Protein AF-A0A2E4WPC4-F1 (afdb_monomer_lite)

Radius of gyration: 17.15 Å; chains: 1; bounding box: 38×40×40 Å

Secondary structure (DSSP, 8-state):
--TT-HHHHHHHHHHHHHTT-HHHHHHHHHHHHHHHHHHHHHHHHHHHH----TTS--GGGTT-EEEEEEEEEETTT--TTGGGSTT-EEEEEETTEEEEEEEEESSHHHHHHHHHHHHTTT-TT-EEEEEETTEE------

Foldseek 3Di:
DQPLPLVVLVVQLVVCVVVVNVVSNVVSVVSNVVSLVVVVVQLVCCLVPVDDDPNDDPVQLVQKKKKKWLDKDAPVRDDPCLVVAAQWDWDDPDPRIITIIGDIHRTDVVRVVVVVVVVVVPSVVMDMWIDDPNHTDDPPDD

Structure (mmCIF, N/CA/C/O backbone):
data_AF-A0A2E4WPC4-F1
#
_entry.id   AF-A0A2E4WPC4-F1
#
loop_
_atom_site.group_PDB
_atom_site.id
_atom_site.type_symbol
_atom_site.label_atom_id
_atom_site.label_alt_id
_atom_site.label_comp_id
_atom_site.label_asym_id
_atom_site.label_entity_id
_atom_site.label_seq_id
_atom_site.pdbx_PDB_ins_code
_atom_site.Cartn_x
_atom_site.Cartn_y
_atom_site.Cartn_z
_atom_site.occupancy
_atom_site.B_iso_or_equiv
_atom_site.auth_seq_id
_atom_site.auth_comp_id
_atom_site.auth_asym_id
_atom_site.auth_atom_id
_atom_site.pdbx_PDB_model_num
ATOM 1 N N . MET A 1 1 ? -20.468 -5.843 9.121 1.00 44.31 1 MET A N 1
ATOM 2 C CA . MET A 1 1 ? -20.195 -4.616 9.899 1.00 44.31 1 MET A CA 1
ATOM 3 C C . MET A 1 1 ? -18.740 -4.732 10.308 1.00 44.31 1 MET A C 1
ATOM 5 O O . MET A 1 1 ? -18.387 -5.811 10.755 1.00 44.31 1 MET A O 1
ATOM 9 N N . ASP A 1 2 ? -17.892 -3.740 10.043 1.00 59.75 2 ASP A N 1
ATOM 10 C CA . ASP A 1 2 ? -16.466 -3.842 10.383 1.00 59.75 2 ASP A CA 1
ATOM 11 C C . ASP A 1 2 ? -16.304 -3.786 11.912 1.00 59.75 2 ASP A C 1
ATOM 13 O O . ASP A 1 2 ? -16.404 -2.713 12.508 1.00 59.75 2 ASP A O 1
ATOM 17 N N . GLU A 1 3 ? -16.134 -4.950 12.552 1.00 65.94 3 GLU A N 1
ATOM 18 C CA . GLU A 1 3 ? -16.011 -5.084 14.014 1.00 65.94 3 GLU A CA 1
ATOM 19 C C . GLU A 1 3 ? -14.819 -4.305 14.591 1.00 65.94 3 GLU A C 1
ATOM 21 O O . GLU A 1 3 ? -14.759 -4.063 15.796 1.00 65.94 3 GLU A O 1
ATOM 26 N N . TYR A 1 4 ? -13.885 -3.881 13.739 1.00 75.00 4 TYR A N 1
ATOM 27 C CA . TYR A 1 4 ? -12.679 -3.159 14.123 1.00 75.00 4 TYR A CA 1
ATOM 28 C C . TYR A 1 4 ? -12.862 -1.632 14.159 1.00 75.00 4 TYR A C 1
ATOM 30 O O . TYR A 1 4 ? -11.979 -0.929 14.652 1.00 75.00 4 TYR A O 1
ATOM 38 N N . PHE A 1 5 ? -14.010 -1.111 13.693 1.00 80.06 5 PHE A N 1
ATOM 39 C CA . PHE A 1 5 ? -14.427 0.297 13.801 1.00 80.06 5 PHE A CA 1
ATOM 40 C C . PHE A 1 5 ? -13.340 1.329 13.435 1.00 80.06 5 PHE A C 1
ATOM 42 O O . PHE A 1 5 ? -13.278 2.399 14.049 1.00 80.06 5 PHE A O 1
ATOM 49 N N . LEU A 1 6 ? -12.492 1.057 12.432 1.00 82.31 6 LEU A N 1
ATOM 50 C CA . LEU A 1 6 ? -11.354 1.930 12.096 1.00 82.31 6 LEU A CA 1
ATOM 51 C C . LEU A 1 6 ? -11.790 3.377 11.837 1.00 82.31 6 LEU A C 1
ATOM 53 O O . LEU A 1 6 ? -11.242 4.307 12.428 1.00 82.31 6 LEU A O 1
ATOM 57 N N . PHE A 1 7 ? -12.850 3.563 11.048 1.00 82.06 7 PHE A N 1
ATOM 58 C CA . PHE A 1 7 ? -13.423 4.884 10.783 1.00 82.06 7 PHE A CA 1
ATOM 59 C C . PHE A 1 7 ? -13.944 5.571 12.057 1.00 82.06 7 PHE A C 1
ATOM 61 O O . PHE A 1 7 ? -13.831 6.784 12.220 1.00 82.06 7 PHE A O 1
ATOM 68 N N . GLY A 1 8 ? -14.470 4.794 13.009 1.00 85.00 8 GLY A N 1
ATOM 69 C CA . GLY A 1 8 ? -14.880 5.298 14.318 1.00 85.00 8 GLY A CA 1
ATOM 70 C C . GLY A 1 8 ? -13.702 5.881 15.099 1.00 85.00 8 GLY A C 1
ATOM 71 O O . GLY A 1 8 ? -13.806 6.991 15.622 1.00 85.00 8 GLY A O 1
ATOM 72 N N . TYR A 1 9 ? -12.565 5.182 15.124 1.00 90.06 9 TYR A N 1
ATOM 73 C CA . TYR A 1 9 ? -11.349 5.692 15.757 1.00 90.06 9 TYR A CA 1
ATOM 74 C C . TYR A 1 9 ? -10.770 6.908 15.024 1.00 90.06 9 TYR A C 1
ATOM 76 O O . TYR A 1 9 ? -10.351 7.853 15.687 1.00 90.06 9 TYR A O 1
ATOM 84 N N . GLN A 1 10 ? -10.804 6.945 13.688 1.00 87.56 10 GLN A N 1
ATOM 85 C CA . GLN A 1 10 ? -10.388 8.123 12.909 1.00 87.56 10 GLN A CA 1
ATOM 86 C C . GLN A 1 10 ? -11.221 9.361 13.256 1.00 87.56 10 GLN A C 1
ATOM 88 O O . GLN A 1 10 ? -10.666 10.419 13.557 1.00 87.56 10 GLN A O 1
ATOM 93 N N . ASN A 1 11 ? -12.547 9.211 13.314 1.00 90.50 11 ASN A N 1
ATOM 94 C CA . ASN A 1 11 ? -13.446 10.291 13.718 1.00 90.50 11 ASN A CA 1
ATOM 95 C C . ASN A 1 11 ? -13.171 10.758 15.151 1.00 90.50 11 ASN A C 1
ATOM 97 O O . ASN A 1 11 ? -13.159 11.958 15.416 1.00 90.50 11 ASN A O 1
ATOM 101 N N . GLN A 1 12 ? -12.907 9.832 16.078 1.00 92.81 12 GLN A N 1
ATOM 102 C CA . GLN A 1 12 ? -12.529 10.183 17.450 1.00 92.81 12 GLN A CA 1
ATOM 103 C C . GLN A 1 12 ? -11.223 10.980 17.497 1.00 92.81 12 GLN A C 1
ATOM 105 O O . GLN A 1 12 ? -11.169 12.000 18.179 1.00 92.81 12 GLN A O 1
ATOM 110 N N . ILE A 1 13 ? -10.192 10.563 16.756 1.00 93.81 13 ILE A N 1
ATOM 111 C CA . ILE A 1 13 ? -8.917 11.291 16.666 1.00 93.81 13 ILE A CA 1
ATOM 112 C C . ILE A 1 13 ? -9.160 12.722 16.171 1.00 93.81 13 ILE A C 1
ATOM 114 O O . ILE A 1 13 ? -8.688 13.669 16.799 1.00 93.81 13 ILE A O 1
ATOM 118 N N . ALA A 1 14 ? -9.940 12.893 15.098 1.00 92.50 14 ALA A N 1
ATOM 119 C CA . ALA A 1 14 ? -10.262 14.209 14.548 1.00 92.50 14 ALA A CA 1
ATOM 120 C C . ALA A 1 14 ? -11.001 15.103 15.560 1.00 92.50 14 ALA A C 1
ATOM 122 O O . ALA A 1 14 ? -10.619 16.259 15.754 1.00 92.50 14 ALA A O 1
ATOM 123 N N . LEU A 1 15 ? -12.010 14.561 16.249 1.00 95.44 15 LEU A N 1
ATOM 124 C CA . LEU A 1 15 ? -12.757 15.281 17.283 1.00 95.44 15 LEU A CA 1
ATOM 125 C C . LEU A 1 15 ? -11.859 15.684 18.462 1.00 95.44 15 LEU A C 1
ATOM 127 O O . LEU A 1 15 ? -11.896 16.834 18.895 1.00 95.44 15 LEU A O 1
ATOM 131 N N . TYR A 1 16 ? -11.016 14.779 18.966 1.00 96.88 16 TYR A N 1
ATOM 132 C CA . TYR A 1 16 ? -10.106 15.095 20.070 1.00 96.88 16 TYR A CA 1
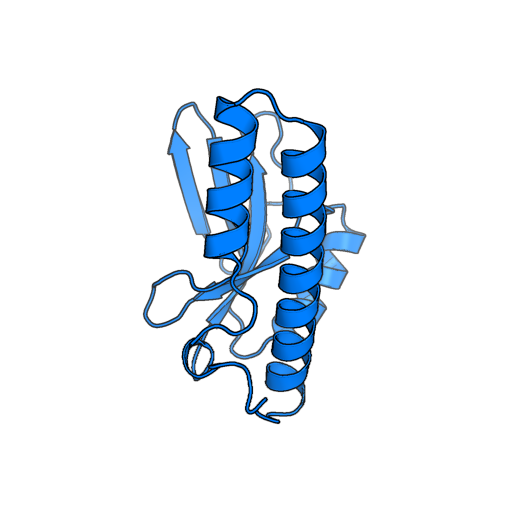ATOM 133 C C . TYR A 1 16 ? -9.054 16.138 19.681 1.00 96.88 16 TYR A C 1
ATOM 135 O O . TYR A 1 16 ? -8.775 17.034 20.477 1.00 96.88 16 TYR A O 1
ATOM 143 N N . ASN A 1 17 ? -8.539 16.096 18.450 1.00 92.88 17 ASN A N 1
ATOM 144 C CA . ASN A 1 17 ? -7.632 17.125 17.937 1.00 92.88 17 ASN A CA 1
ATOM 145 C C . ASN A 1 17 ? -8.305 18.507 17.885 1.00 92.88 17 ASN A C 1
ATOM 147 O O . ASN A 1 17 ? -7.702 19.499 18.293 1.00 92.88 17 ASN A O 1
ATOM 151 N N . GLN A 1 18 ? -9.569 18.590 17.449 1.00 96.12 18 GLN A N 1
ATOM 152 C CA . GLN A 1 18 ? -10.333 19.848 17.461 1.00 96.12 18 GLN A CA 1
ATOM 153 C C . GLN A 1 18 ? -10.527 20.399 18.880 1.00 96.12 18 GLN A C 1
ATOM 155 O O . GLN A 1 18 ? -10.468 21.610 19.094 1.00 96.12 18 GLN A O 1
ATOM 160 N N . LEU A 1 19 ? -10.718 19.509 19.854 1.00 97.00 19 LEU A N 1
ATOM 161 C CA . LEU A 1 19 ? -10.848 19.853 21.270 1.00 97.00 19 LEU A CA 1
ATOM 162 C C . LEU A 1 19 ? -9.502 20.124 21.964 1.00 97.00 19 LEU A C 1
ATOM 164 O O . LEU A 1 19 ? -9.503 20.481 23.141 1.00 97.00 19 LEU A O 1
ATOM 168 N N . LYS A 1 20 ? -8.369 19.978 21.258 1.00 95.88 20 LYS A N 1
ATOM 169 C CA . LYS A 1 20 ? -7.005 20.045 21.817 1.00 95.88 20 LYS A CA 1
ATOM 170 C C . LYS A 1 20 ? -6.789 19.066 22.983 1.00 95.88 20 LYS A C 1
ATOM 172 O O . LYS A 1 20 ? -6.093 19.371 23.950 1.00 95.88 20 LYS A O 1
ATOM 177 N N . ASP A 1 21 ? -7.415 17.893 22.900 1.00 97.19 21 ASP A N 1
ATOM 178 C CA . ASP A 1 21 ? -7.287 16.799 23.865 1.00 97.19 21 ASP A CA 1
ATOM 179 C C . ASP A 1 21 ? -6.300 15.741 23.352 1.00 97.19 21 ASP A C 1
ATOM 181 O O . ASP A 1 21 ? -6.666 14.637 22.932 1.00 97.19 21 ASP A O 1
ATOM 185 N N . ASP A 1 22 ? -5.014 16.091 23.393 1.00 95.62 22 ASP A N 1
ATOM 186 C CA . ASP A 1 22 ? -3.927 15.268 22.849 1.00 95.62 22 ASP A CA 1
ATOM 187 C C . ASP A 1 22 ? -3.866 13.874 23.490 1.00 95.62 22 ASP A C 1
ATOM 189 O O . ASP A 1 22 ? -3.496 12.884 22.852 1.00 95.62 22 ASP A O 1
ATOM 193 N N . LYS A 1 23 ? -4.257 13.762 24.767 1.00 97.62 23 LYS A N 1
ATOM 194 C CA . LYS A 1 23 ? -4.234 12.495 25.505 1.00 97.62 23 LYS A CA 1
ATOM 195 C C . LYS A 1 23 ? -5.232 11.502 24.914 1.00 97.62 23 LYS A C 1
ATOM 197 O O . LYS A 1 23 ? -4.879 10.339 24.690 1.00 97.62 23 LYS A O 1
ATOM 202 N N . ASN A 1 24 ? -6.469 11.935 24.683 1.00 95.75 24 ASN A N 1
ATOM 203 C CA . ASN A 1 24 ? -7.496 11.066 24.118 1.00 95.75 24 ASN A CA 1
ATOM 204 C C . ASN A 1 24 ? -7.315 10.861 22.609 1.00 95.75 24 ASN A C 1
ATOM 206 O O . ASN A 1 24 ? -7.551 9.745 22.131 1.00 95.75 24 ASN A O 1
ATOM 210 N N . ALA A 1 25 ? -6.793 11.858 21.886 1.00 95.50 25 ALA A N 1
ATOM 211 C CA . ALA A 1 25 ? -6.370 11.695 20.495 1.00 95.50 25 ALA A CA 1
ATOM 212 C C . ALA A 1 25 ? -5.317 10.582 20.369 1.00 95.50 25 ALA A C 1
ATOM 214 O O . ALA A 1 25 ? -5.513 9.616 19.633 1.00 95.50 25 ALA A O 1
ATOM 215 N N . MET A 1 26 ? -4.256 10.636 21.182 1.00 95.94 26 MET A N 1
ATOM 216 C CA . MET A 1 26 ? -3.194 9.626 21.203 1.00 95.94 26 MET A CA 1
ATOM 217 C C . MET A 1 26 ? -3.713 8.235 21.594 1.00 95.94 26 MET A C 1
ATOM 219 O O . MET A 1 26 ? -3.292 7.225 21.029 1.00 95.94 26 MET A O 1
ATOM 223 N N . LYS A 1 27 ? -4.635 8.144 22.561 1.00 97.25 27 LYS A N 1
ATOM 224 C CA . LYS A 1 27 ? -5.253 6.864 22.943 1.00 97.25 27 LYS A CA 1
ATOM 225 C C . LYS A 1 27 ? -6.050 6.256 21.783 1.00 97.25 27 LYS A C 1
ATOM 227 O O . LYS A 1 27 ? -5.918 5.061 21.524 1.00 97.25 27 LYS A O 1
ATOM 232 N N . SER A 1 28 ? -6.841 7.075 21.094 1.00 94.56 28 SER A N 1
ATOM 233 C CA . SER A 1 28 ? -7.656 6.655 19.947 1.00 94.56 28 SER A CA 1
ATOM 234 C C . SER A 1 28 ? -6.778 6.243 18.766 1.00 94.56 28 SER A C 1
ATOM 236 O O . SER A 1 28 ? -7.010 5.195 18.173 1.00 94.56 28 SER A O 1
ATOM 238 N N . PHE A 1 29 ? -5.698 6.986 18.509 1.00 92.94 29 PHE A N 1
ATOM 239 C CA . PHE A 1 29 ? -4.678 6.637 17.520 1.00 92.94 29 PHE A CA 1
ATOM 240 C C . PHE A 1 29 ? -4.033 5.277 17.804 1.00 92.94 29 PHE A C 1
ATOM 242 O O . PHE A 1 29 ? -3.965 4.424 16.926 1.00 92.94 29 PHE A O 1
ATOM 249 N N . LYS A 1 30 ? -3.626 5.010 19.050 1.00 95.19 30 LYS A N 1
ATOM 250 C CA . LYS A 1 30 ? -3.051 3.704 19.415 1.00 95.19 30 LYS A CA 1
ATOM 251 C C . LYS A 1 30 ? -4.024 2.543 19.193 1.00 95.19 30 LYS A C 1
ATOM 253 O O . LYS A 1 30 ? -3.588 1.463 18.799 1.00 95.19 30 LYS A O 1
ATOM 258 N N . LEU A 1 31 ? -5.317 2.744 19.460 1.00 93.75 31 LEU A N 1
ATOM 259 C CA . LEU A 1 31 ? -6.347 1.736 19.189 1.00 93.75 31 LEU A CA 1
ATOM 260 C C . LEU A 1 31 ? -6.556 1.542 17.686 1.00 93.75 31 LEU A C 1
ATOM 262 O O . LEU A 1 31 ? -6.561 0.400 17.238 1.00 93.75 31 LEU A O 1
ATOM 266 N N . HIS A 1 32 ? -6.639 2.630 16.918 1.00 91.56 32 HIS A N 1
ATOM 267 C CA . HIS A 1 32 ? -6.698 2.585 15.459 1.00 91.56 32 HIS A CA 1
ATOM 268 C C . HIS A 1 32 ? -5.555 1.744 14.877 1.00 91.56 32 HIS A C 1
ATOM 270 O O . HIS A 1 32 ? -5.802 0.774 14.167 1.00 91.56 32 HIS A O 1
ATOM 276 N N . GLU A 1 33 ? -4.308 2.053 15.243 1.00 87.94 33 GLU A N 1
ATOM 277 C CA . GLU A 1 33 ? -3.134 1.337 14.733 1.00 87.94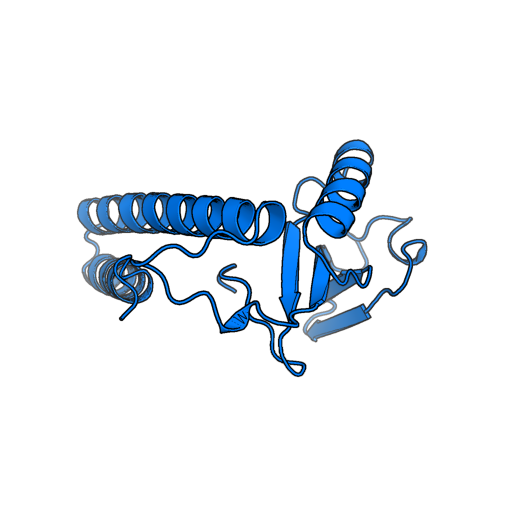 33 GLU A CA 1
ATOM 278 C C . GLU A 1 33 ? -3.109 -0.135 15.152 1.00 87.94 33 GLU A C 1
ATOM 280 O O . GLU A 1 33 ? -2.735 -1.006 14.364 1.00 87.94 33 GLU A O 1
ATOM 285 N N . LYS A 1 34 ? -3.541 -0.438 16.383 1.00 90.88 34 LYS A N 1
ATOM 286 C CA . LYS A 1 34 ? -3.671 -1.820 16.854 1.00 90.88 34 LYS A CA 1
ATOM 287 C C . LYS A 1 34 ? -4.654 -2.605 15.982 1.00 90.88 34 LYS A C 1
ATOM 289 O O . LYS A 1 34 ? -4.307 -3.674 15.489 1.00 90.88 34 LYS A O 1
ATOM 294 N N . TYR A 1 35 ? -5.859 -2.080 15.788 1.00 88.44 35 TYR A N 1
ATOM 295 C CA . TYR A 1 35 ? -6.914 -2.763 15.043 1.00 88.44 35 TYR A CA 1
ATOM 296 C C . TYR A 1 35 ? -6.624 -2.851 13.547 1.00 88.44 35 TYR A C 1
ATOM 298 O O . TYR A 1 35 ? -6.900 -3.877 12.931 1.00 88.44 35 TYR A O 1
ATOM 306 N N . LYS A 1 36 ? -5.970 -1.834 12.980 1.00 84.38 36 LYS A N 1
ATOM 307 C CA . LYS A 1 36 ? -5.459 -1.865 11.608 1.00 84.38 36 LYS A CA 1
ATOM 308 C C . LYS A 1 36 ? -4.455 -3.004 11.419 1.00 84.38 36 LYS A C 1
ATOM 310 O O . LYS A 1 36 ? -4.524 -3.725 10.424 1.00 84.38 36 LYS A O 1
ATOM 315 N N . ARG A 1 37 ? -3.545 -3.205 12.381 1.00 83.81 37 ARG A N 1
ATOM 316 C CA . ARG A 1 37 ? -2.597 -4.330 12.362 1.00 83.81 37 ARG A CA 1
ATOM 317 C C . ARG A 1 37 ? -3.308 -5.681 12.458 1.00 83.81 37 ARG A C 1
ATOM 319 O O . ARG A 1 37 ? -3.037 -6.543 11.635 1.00 83.81 37 ARG A O 1
ATOM 326 N N . GLU A 1 38 ? -4.245 -5.843 13.390 1.00 86.62 38 GLU A N 1
ATOM 327 C CA . GLU A 1 38 ? -5.008 -7.095 13.535 1.00 86.62 38 GLU A CA 1
ATOM 328 C C . GLU A 1 38 ? -5.791 -7.449 12.258 1.00 86.62 38 GLU A C 1
ATOM 330 O O . GLU A 1 38 ? -5.741 -8.590 11.802 1.00 86.62 38 GLU A O 1
ATOM 335 N N . LEU A 1 39 ? -6.441 -6.466 11.623 1.00 82.31 39 LEU A N 1
ATOM 336 C CA . LEU A 1 39 ? -7.095 -6.647 10.322 1.00 82.31 39 LEU A CA 1
ATOM 337 C C . LEU A 1 39 ? -6.108 -7.041 9.219 1.00 82.31 39 LEU A C 1
ATOM 339 O O . LEU A 1 39 ? -6.410 -7.903 8.396 1.00 82.31 39 LEU A O 1
ATOM 343 N N . THR A 1 40 ? -4.921 -6.432 9.216 1.00 79.06 40 THR A N 1
ATOM 344 C CA . THR A 1 40 ? -3.858 -6.749 8.254 1.00 79.06 40 THR A CA 1
ATOM 345 C C . THR A 1 40 ? -3.383 -8.192 8.417 1.00 79.06 40 THR A C 1
ATOM 347 O O . THR A 1 40 ? -3.151 -8.876 7.423 1.00 79.06 40 THR A O 1
ATOM 350 N N . ASP A 1 41 ? -3.264 -8.681 9.649 1.00 83.50 41 ASP A N 1
ATOM 351 C CA . ASP A 1 41 ? -2.853 -10.058 9.925 1.00 83.50 41 ASP A CA 1
ATOM 352 C C . ASP A 1 41 ? -3.940 -11.065 9.515 1.00 83.50 41 ASP A C 1
ATOM 354 O O . ASP A 1 41 ? -3.626 -12.069 8.876 1.00 83.50 41 ASP A O 1
ATOM 358 N N . ILE A 1 42 ? -5.219 -10.767 9.779 1.00 85.69 42 ILE A N 1
ATOM 359 C CA . ILE A 1 42 ? -6.358 -11.572 9.295 1.00 85.69 42 ILE A CA 1
ATOM 360 C C . ILE A 1 42 ? -6.369 -11.640 7.768 1.00 85.69 42 ILE A C 1
ATOM 362 O O . ILE A 1 42 ? -6.550 -12.710 7.191 1.00 85.69 42 ILE A O 1
ATOM 366 N N . TYR A 1 43 ? -6.144 -10.503 7.114 1.00 80.88 43 TYR A N 1
ATOM 367 C CA . TYR A 1 43 ? -6.016 -10.428 5.667 1.00 80.88 43 TYR A CA 1
ATOM 368 C C . TYR A 1 43 ? -4.894 -11.335 5.156 1.00 80.88 43 TYR A C 1
ATOM 370 O O . TYR A 1 43 ? -5.142 -12.167 4.284 1.00 80.88 43 TYR A O 1
ATOM 378 N N . LYS A 1 44 ? -3.684 -11.192 5.714 1.00 80.06 44 LYS A N 1
ATOM 379 C CA . LYS A 1 44 ? -2.505 -11.979 5.333 1.00 80.06 44 LYS A CA 1
ATOM 380 C C . LYS A 1 44 ? -2.735 -13.474 5.514 1.00 80.06 44 LYS A C 1
ATOM 382 O O . LYS A 1 44 ? -2.251 -14.262 4.707 1.00 80.06 44 LYS A O 1
ATOM 387 N N . GLU A 1 45 ? -3.450 -13.864 6.561 1.00 85.69 45 GLU A N 1
ATOM 388 C CA . GLU A 1 45 ? -3.825 -15.255 6.784 1.00 85.69 45 GLU A CA 1
ATOM 389 C C . GLU A 1 45 ? -4.805 -15.737 5.711 1.00 85.69 45 GLU A C 1
ATOM 391 O O . GLU A 1 45 ? -4.526 -16.724 5.034 1.00 85.69 45 GLU A O 1
ATOM 396 N N . TYR A 1 46 ? -5.887 -14.993 5.464 1.00 84.44 46 TYR A N 1
ATOM 397 C CA . TYR A 1 46 ? -6.886 -15.351 4.456 1.00 84.44 46 TYR A CA 1
ATOM 398 C C . TYR A 1 46 ? -6.284 -15.520 3.061 1.00 84.44 46 TYR A C 1
ATOM 400 O O . TYR A 1 46 ? -6.539 -16.518 2.396 1.00 84.44 46 TYR A O 1
ATOM 408 N N . VAL A 1 47 ? -5.438 -14.594 2.612 1.00 79.56 47 VAL A N 1
ATOM 409 C CA . VAL A 1 47 ? -4.805 -14.700 1.285 1.00 79.56 47 VAL A CA 1
ATOM 410 C C . VAL A 1 47 ? -3.765 -15.816 1.190 1.00 79.56 47 VAL A C 1
ATOM 412 O O . VAL A 1 47 ? -3.433 -16.238 0.083 1.00 79.56 47 VAL A O 1
ATOM 415 N N . ARG A 1 48 ? -3.234 -16.301 2.320 1.00 81.38 48 ARG A N 1
ATOM 416 C CA . ARG A 1 48 ? -2.295 -17.432 2.350 1.00 81.38 48 ARG A CA 1
ATOM 417 C C . ARG A 1 48 ? -3.002 -18.778 2.426 1.00 81.38 48 ARG A C 1
ATOM 419 O O . ARG A 1 48 ? -2.538 -19.727 1.800 1.00 81.38 48 ARG A O 1
ATOM 426 N N . THR A 1 49 ? -4.076 -18.877 3.206 1.00 85.12 49 THR A N 1
ATOM 427 C CA . THR A 1 49 ? -4.706 -20.162 3.549 1.00 85.12 49 THR A CA 1
ATOM 428 C C . THR A 1 49 ? -6.112 -20.333 2.986 1.00 85.12 49 THR A C 1
ATOM 430 O O . THR A 1 49 ? -6.626 -21.448 2.962 1.00 85.12 49 THR A O 1
ATOM 433 N N . GLY A 1 50 ? -6.743 -19.255 2.520 1.00 81.06 50 GLY A N 1
ATOM 434 C CA . GLY A 1 50 ? -8.139 -19.223 2.081 1.00 81.06 50 GLY A CA 1
ATOM 435 C C . GLY A 1 50 ? -9.152 -19.280 3.229 1.00 81.06 50 GLY A C 1
ATOM 436 O O . GLY A 1 50 ? -10.358 -19.304 2.981 1.00 81.06 50 GLY A O 1
ATOM 437 N N . VAL A 1 51 ? -8.699 -19.312 4.488 1.00 84.19 51 VAL A N 1
ATOM 438 C CA . VAL A 1 51 ? -9.575 -19.446 5.658 1.00 84.19 51 VAL A CA 1
ATOM 439 C C . VAL A 1 51 ? -10.243 -18.107 5.962 1.00 84.19 51 VAL A C 1
ATOM 441 O O . VAL A 1 51 ? -9.583 -17.150 6.367 1.00 84.19 51 VAL A O 1
ATOM 444 N N . LYS A 1 52 ? -11.564 -18.031 5.758 1.00 81.69 52 LYS A N 1
ATOM 445 C CA . LYS A 1 52 ? -12.358 -16.838 6.087 1.00 81.69 52 LYS A CA 1
ATOM 446 C C . LYS A 1 52 ? -12.409 -16.622 7.602 1.00 81.69 52 LYS A C 1
ATOM 448 O O . LYS A 1 52 ? -12.408 -17.572 8.382 1.00 81.69 52 LYS A O 1
ATOM 453 N N . ASN A 1 53 ? -12.476 -15.356 8.006 1.00 84.75 53 ASN A N 1
ATOM 454 C CA . ASN A 1 53 ? -12.709 -14.966 9.390 1.00 84.75 53 ASN A CA 1
ATOM 455 C C . ASN A 1 53 ? -14.160 -14.506 9.540 1.00 84.75 53 ASN A C 1
ATOM 457 O O . ASN A 1 53 ? -14.560 -13.538 8.903 1.00 84.75 53 ASN A O 1
ATOM 461 N N . ASP A 1 54 ? -14.930 -15.158 10.409 1.00 83.25 54 ASP A N 1
ATOM 462 C CA . ASP A 1 54 ? -16.363 -14.874 10.574 1.00 83.25 54 ASP A CA 1
ATOM 463 C C . ASP A 1 54 ? -16.666 -13.440 11.050 1.00 83.25 54 ASP A C 1
ATOM 465 O O . ASP A 1 54 ? -17.789 -12.958 10.905 1.00 83.25 54 ASP A O 1
ATOM 469 N N . LYS A 1 55 ? -15.670 -12.742 11.609 1.00 81.31 55 LYS A N 1
ATOM 470 C CA . LYS A 1 55 ? -15.788 -11.372 12.133 1.00 81.31 55 LYS A CA 1
ATOM 471 C C . LYS A 1 55 ? -15.488 -10.289 11.100 1.00 81.31 55 LYS A C 1
ATOM 473 O O . LYS A 1 55 ? -15.787 -9.119 11.334 1.00 81.31 55 LYS A O 1
ATOM 478 N N . VAL A 1 56 ? -14.871 -10.648 9.973 1.00 80.44 56 VAL A N 1
ATOM 479 C CA . VAL A 1 56 ? -14.378 -9.689 8.978 1.00 80.44 56 VAL A CA 1
ATOM 480 C C . VAL A 1 56 ? -14.912 -10.058 7.602 1.00 80.44 56 VAL A C 1
ATOM 482 O O . VAL A 1 56 ? -14.709 -11.167 7.119 1.00 80.44 56 VAL A O 1
ATOM 485 N N . ASN A 1 57 ? -15.565 -9.106 6.931 1.00 79.31 57 ASN A N 1
ATOM 486 C CA . ASN A 1 57 ? -15.907 -9.288 5.525 1.00 79.31 57 ASN A CA 1
ATOM 487 C C . ASN A 1 57 ? -14.638 -9.115 4.675 1.00 79.31 57 ASN A C 1
ATOM 489 O O . ASN A 1 57 ? -14.063 -8.028 4.629 1.00 79.31 57 ASN A O 1
ATOM 493 N N . LEU A 1 58 ? -14.229 -10.195 4.007 1.00 78.56 58 LEU A N 1
ATOM 494 C CA . LEU A 1 58 ? -13.040 -10.263 3.157 1.00 78.56 58 LEU A CA 1
ATOM 495 C C . LEU A 1 58 ? -13.379 -10.419 1.667 1.00 78.56 58 LEU A C 1
ATOM 497 O O . LEU A 1 58 ? -12.478 -10.602 0.854 1.00 78.56 58 LEU A O 1
ATOM 501 N N . ASP A 1 59 ? -14.654 -10.327 1.285 1.00 78.50 59 ASP A N 1
ATOM 502 C CA . ASP A 1 59 ? -15.109 -10.589 -0.087 1.00 78.50 59 ASP A CA 1
ATOM 503 C C . ASP A 1 59 ? -14.509 -9.593 -1.094 1.00 78.50 59 ASP A C 1
ATOM 505 O O . ASP A 1 59 ? -14.315 -9.920 -2.262 1.00 78.50 59 ASP A O 1
ATOM 509 N N . PHE A 1 60 ? -14.128 -8.391 -0.642 1.00 74.25 60 PHE A N 1
ATOM 510 C CA . PHE A 1 60 ? -13.441 -7.399 -1.478 1.00 74.25 60 PHE A CA 1
ATOM 511 C C . PHE A 1 60 ? -12.072 -7.879 -1.999 1.00 74.25 60 PHE A C 1
ATOM 513 O O . PHE A 1 60 ? -11.547 -7.306 -2.951 1.00 74.25 60 PHE A O 1
ATOM 520 N N . LEU A 1 61 ? -11.500 -8.923 -1.390 1.00 75.75 61 LEU A N 1
ATOM 521 C CA . LEU A 1 61 ? -10.236 -9.533 -1.800 1.00 75.75 61 LEU A CA 1
ATOM 522 C C . LEU A 1 61 ? -10.414 -10.644 -2.831 1.00 75.75 61 LEU A C 1
ATOM 524 O O . LEU A 1 61 ? -9.440 -11.042 -3.470 1.00 75.75 61 LEU A O 1
ATOM 528 N N . GLU A 1 62 ? -11.626 -11.177 -2.993 1.00 78.56 62 GLU A N 1
ATOM 529 C CA . GLU A 1 62 ? -11.869 -12.224 -3.980 1.00 78.56 62 GLU A CA 1
ATOM 530 C C . GLU A 1 62 ? -11.639 -11.655 -5.380 1.00 78.56 62 GLU A C 1
ATOM 532 O O . GLU A 1 62 ? -12.342 -10.750 -5.822 1.00 78.56 62 GLU A O 1
ATOM 537 N N . GLY A 1 63 ? -10.628 -12.161 -6.088 1.00 81.06 63 GLY A N 1
ATOM 538 C CA . GLY A 1 63 ? -10.220 -11.629 -7.391 1.00 81.06 63 GLY A CA 1
ATOM 539 C C . GLY A 1 63 ? -9.629 -10.218 -7.327 1.00 81.06 63 GLY A C 1
ATOM 540 O O . GLY A 1 63 ? -9.738 -9.481 -8.307 1.00 81.06 63 GLY A O 1
ATOM 541 N N . ALA A 1 64 ? -9.072 -9.820 -6.180 1.00 86.94 64 ALA A N 1
ATOM 542 C CA . ALA A 1 64 ? -8.230 -8.638 -6.093 1.00 86.94 64 ALA A CA 1
ATOM 543 C C . ALA A 1 64 ? -6.867 -8.889 -6.755 1.00 86.94 64 ALA A C 1
ATOM 545 O O . ALA A 1 64 ? -6.347 -10.003 -6.765 1.00 86.94 64 ALA A O 1
ATOM 546 N N . VAL A 1 65 ? -6.290 -7.819 -7.287 1.00 90.62 65 VAL A N 1
ATOM 547 C CA . VAL A 1 65 ? -4.938 -7.766 -7.833 1.00 90.62 65 VAL A CA 1
ATOM 548 C C . VAL A 1 65 ? -4.050 -7.028 -6.845 1.00 90.62 65 VAL A C 1
ATOM 550 O O . VAL A 1 65 ? -4.389 -5.933 -6.398 1.00 90.62 65 VAL A O 1
ATOM 553 N N . PHE A 1 66 ? -2.893 -7.596 -6.534 1.00 91.06 66 PHE A N 1
ATOM 554 C CA . PHE A 1 66 ? -1.913 -7.008 -5.630 1.00 91.06 66 PHE A CA 1
ATOM 555 C C . PHE A 1 66 ? -0.799 -6.333 -6.424 1.00 91.06 66 PHE A C 1
ATOM 557 O O . PHE A 1 66 ? -0.264 -6.894 -7.378 1.00 91.06 66 PHE A O 1
ATOM 564 N N . ARG A 1 67 ? -0.427 -5.124 -6.015 1.00 94.44 67 ARG A N 1
ATOM 565 C CA . ARG A 1 67 ? 0.701 -4.360 -6.566 1.00 94.44 67 ARG A CA 1
ATOM 566 C C . ARG A 1 67 ? 1.560 -3.850 -5.415 1.00 94.44 67 ARG A C 1
ATOM 568 O O . ARG A 1 67 ? 1.148 -3.943 -4.259 1.00 94.44 67 ARG A O 1
ATOM 575 N N . ILE A 1 68 ? 2.736 -3.310 -5.705 1.00 95.25 68 ILE A N 1
ATOM 576 C CA . ILE A 1 68 ? 3.590 -2.683 -4.692 1.00 95.25 68 ILE A CA 1
ATOM 577 C C . ILE A 1 68 ? 3.597 -1.175 -4.898 1.00 95.25 68 ILE A C 1
ATOM 579 O O . ILE A 1 68 ? 3.970 -0.709 -5.970 1.00 95.25 68 ILE A O 1
ATOM 583 N N . SER A 1 69 ? 3.211 -0.417 -3.874 1.00 95.31 69 SER A N 1
ATOM 584 C CA . SER A 1 69 ? 3.523 1.009 -3.801 1.00 95.31 69 SER A CA 1
ATOM 585 C C . SER A 1 69 ? 5.005 1.153 -3.482 1.00 95.31 69 SER A C 1
ATOM 587 O O . SER A 1 69 ? 5.466 0.631 -2.468 1.00 95.31 69 SER A O 1
ATOM 589 N N . LEU A 1 70 ? 5.754 1.823 -4.355 1.00 95.44 70 LEU A N 1
ATOM 590 C CA . LEU A 1 70 ? 7.172 2.133 -4.157 1.00 95.44 70 LEU A CA 1
ATOM 591 C C . LEU A 1 70 ? 7.372 3.422 -3.353 1.00 95.44 70 LEU A C 1
ATOM 593 O O . LEU A 1 70 ? 8.478 3.672 -2.883 1.00 95.44 70 LEU A O 1
ATOM 597 N N . GLY A 1 71 ? 6.315 4.225 -3.208 1.00 92.44 71 GLY A N 1
ATOM 598 C CA . GLY A 1 71 ? 6.331 5.505 -2.512 1.00 92.44 71 GLY A CA 1
ATOM 599 C C . GLY A 1 71 ? 5.920 6.679 -3.397 1.00 92.44 71 GLY A C 1
ATOM 600 O O . GLY A 1 71 ? 5.508 6.522 -4.552 1.00 92.44 71 GLY A O 1
ATOM 601 N N . ILE A 1 72 ? 6.017 7.869 -2.807 1.00 93.62 72 ILE A N 1
ATOM 602 C CA . ILE A 1 72 ? 5.781 9.154 -3.460 1.00 93.62 72 ILE A CA 1
ATOM 603 C C . ILE A 1 72 ? 7.119 9.881 -3.530 1.00 93.62 72 ILE A C 1
ATOM 605 O O . ILE A 1 72 ? 7.774 10.080 -2.507 1.00 93.62 72 ILE A O 1
ATOM 609 N N . PHE A 1 73 ? 7.510 10.292 -4.730 1.00 93.75 73 PHE A N 1
ATOM 610 C CA . PHE A 1 73 ? 8.786 10.955 -4.977 1.00 93.75 73 PHE A CA 1
ATOM 611 C C . PHE A 1 73 ? 8.587 12.200 -5.828 1.00 93.75 73 PHE A C 1
ATOM 613 O O . PHE A 1 73 ? 7.625 12.294 -6.58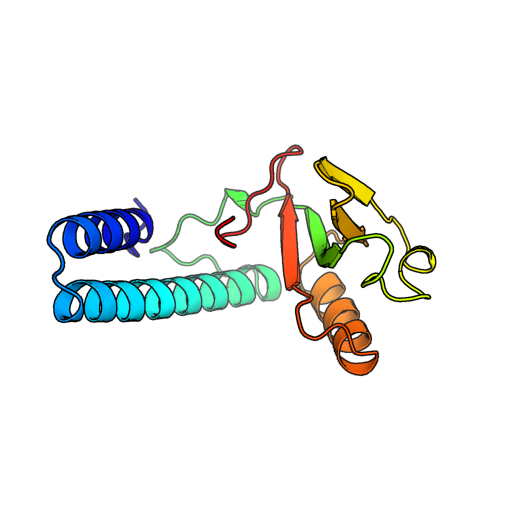7 1.00 93.75 73 PHE A O 1
ATOM 620 N N . ASN A 1 74 ? 9.525 13.133 -5.723 1.00 92.88 74 ASN A N 1
ATOM 621 C CA . ASN A 1 74 ? 9.715 14.169 -6.729 1.00 92.88 74 ASN A CA 1
ATOM 622 C C . ASN A 1 74 ? 10.970 13.857 -7.553 1.00 92.88 74 ASN A C 1
ATOM 624 O O . ASN A 1 74 ? 11.679 12.886 -7.276 1.00 92.88 74 ASN A O 1
ATOM 628 N N . GLU A 1 75 ? 11.265 14.685 -8.552 1.00 87.19 75 GLU A N 1
ATOM 629 C CA . GLU A 1 75 ? 12.420 14.484 -9.439 1.00 87.19 75 GLU A CA 1
ATOM 630 C C . GLU A 1 75 ? 13.777 14.412 -8.709 1.00 87.19 75 GLU A C 1
ATOM 632 O O . GLU A 1 75 ? 14.718 13.813 -9.226 1.00 87.19 75 GLU A O 1
ATOM 637 N N . TYR A 1 76 ? 13.878 14.964 -7.494 1.00 90.69 76 TYR A N 1
ATOM 638 C CA . TYR A 1 76 ? 15.110 15.005 -6.701 1.00 90.69 76 TYR A CA 1
ATOM 639 C C . TYR A 1 76 ? 15.241 13.854 -5.694 1.00 90.69 76 TYR A C 1
ATOM 641 O O . TYR A 1 76 ? 16.350 13.576 -5.239 1.00 90.69 76 TYR A O 1
ATOM 649 N N . SER A 1 77 ? 14.136 13.206 -5.308 1.00 90.38 77 SER A N 1
ATOM 650 C CA . SER A 1 77 ? 14.116 12.141 -4.290 1.00 90.38 77 SER A CA 1
ATOM 651 C C . SER A 1 77 ? 13.897 10.737 -4.855 1.00 90.38 77 SER A C 1
ATOM 653 O O . SER A 1 77 ? 13.959 9.757 -4.115 1.00 90.38 77 SER A O 1
ATOM 655 N N . MET A 1 78 ? 13.643 10.633 -6.157 1.00 90.69 78 MET A N 1
ATOM 656 C CA . MET A 1 78 ? 13.328 9.382 -6.832 1.00 90.69 78 MET A CA 1
ATOM 657 C C . MET A 1 78 ? 14.545 8.435 -6.910 1.00 90.69 78 MET A C 1
ATOM 659 O O . MET A 1 78 ? 15.611 8.839 -7.385 1.00 90.69 78 MET A O 1
ATOM 663 N N . PRO A 1 79 ? 14.401 7.155 -6.516 1.00 91.88 79 PRO A N 1
ATOM 664 C CA . PRO A 1 79 ? 15.417 6.132 -6.744 1.00 91.88 79 PRO A CA 1
ATOM 665 C C . PRO A 1 79 ? 15.781 5.983 -8.227 1.00 91.88 79 PRO A C 1
ATOM 667 O O . PRO A 1 79 ? 14.912 5.990 -9.101 1.00 91.88 79 PRO A O 1
ATOM 670 N N . ILE A 1 80 ? 17.071 5.805 -8.520 1.00 91.12 80 ILE A N 1
ATOM 671 C CA . ILE A 1 80 ? 17.575 5.747 -9.903 1.00 91.12 80 ILE A CA 1
ATOM 672 C C . ILE A 1 80 ? 17.046 4.538 -10.686 1.00 91.12 80 ILE A C 1
ATOM 674 O O . ILE A 1 80 ? 16.917 4.589 -11.908 1.00 91.12 80 ILE A O 1
ATOM 678 N N . ASP A 1 81 ? 16.735 3.449 -9.987 1.00 93.75 81 ASP A N 1
ATOM 679 C CA . ASP A 1 81 ? 16.247 2.194 -10.544 1.00 93.75 81 ASP A CA 1
ATOM 680 C C . ASP A 1 81 ? 14.720 2.107 -10.594 1.00 93.75 81 ASP A C 1
ATOM 682 O O . ASP A 1 81 ? 14.197 1.075 -11.011 1.00 93.75 81 ASP A O 1
ATOM 686 N N . ILE A 1 82 ? 13.991 3.180 -10.254 1.00 93.62 82 ILE A N 1
ATOM 687 C CA . ILE A 1 82 ? 12.529 3.125 -10.156 1.00 93.62 82 ILE A CA 1
ATOM 688 C C . ILE A 1 82 ? 11.881 2.636 -11.456 1.00 93.62 82 ILE A C 1
ATOM 690 O O . ILE A 1 82 ? 11.011 1.776 -11.424 1.00 93.62 82 ILE A O 1
ATOM 694 N N . TYR A 1 83 ? 12.357 3.085 -12.619 1.00 94.06 83 TYR A N 1
ATOM 695 C CA . TYR A 1 83 ? 11.803 2.692 -13.920 1.00 94.06 83 TYR A CA 1
ATOM 696 C C . TYR A 1 83 ? 12.262 1.306 -14.396 1.00 94.06 83 TYR A C 1
ATOM 698 O O . TYR A 1 83 ? 11.843 0.860 -15.462 1.00 94.06 83 TYR A O 1
ATOM 706 N N . LEU A 1 84 ? 13.119 0.620 -13.632 1.00 94.31 84 LEU A N 1
ATOM 707 C CA . LEU A 1 84 ? 13.553 -0.748 -13.922 1.00 94.31 84 LEU A CA 1
ATOM 708 C C . LEU A 1 84 ? 12.590 -1.799 -13.353 1.00 94.31 84 LEU A C 1
ATOM 710 O O . LEU A 1 84 ? 12.759 -2.990 -13.620 1.00 94.31 84 LEU A O 1
ATOM 714 N N . HIS A 1 85 ? 11.593 -1.389 -12.565 1.00 95.38 85 HIS A N 1
ATOM 715 C CA . HIS A 1 85 ? 10.553 -2.288 -12.078 1.00 95.38 85 HIS A CA 1
ATOM 716 C C . HIS A 1 85 ? 9.542 -2.626 -13.181 1.00 95.38 85 HIS A C 1
ATOM 718 O O . HIS A 1 85 ? 9.110 -1.768 -13.949 1.00 95.38 85 HIS A O 1
ATOM 724 N N . GLU A 1 86 ? 9.135 -3.892 -13.236 1.00 95.31 86 GLU A N 1
ATOM 725 C CA . GLU A 1 86 ? 8.131 -4.363 -14.189 1.00 95.31 86 GLU A CA 1
ATOM 726 C C . GLU A 1 86 ? 6.736 -3.822 -13.847 1.00 95.31 86 GLU A C 1
ATOM 728 O O . GLU A 1 86 ? 6.390 -3.622 -12.678 1.00 95.31 86 GLU A O 1
ATOM 733 N N . GLU A 1 87 ? 5.931 -3.596 -14.890 1.00 95.50 87 GLU A N 1
ATOM 734 C CA . GLU A 1 87 ? 4.544 -3.121 -14.785 1.00 95.50 87 GLU A CA 1
ATOM 735 C C . GLU A 1 87 ? 4.392 -1.864 -13.919 1.00 95.50 87 GLU A C 1
ATOM 737 O O . GLU A 1 87 ? 3.461 -1.744 -13.112 1.00 95.50 87 GLU A O 1
ATOM 742 N N . ILE A 1 88 ? 5.330 -0.930 -14.091 1.00 96.00 88 ILE A N 1
ATOM 743 C CA . ILE A 1 88 ? 5.301 0.346 -13.395 1.00 96.00 88 ILE A CA 1
ATOM 744 C C . ILE A 1 88 ? 4.134 1.217 -13.865 1.00 96.00 88 ILE A C 1
ATOM 746 O O . ILE A 1 88 ? 3.829 1.326 -15.053 1.00 96.00 88 ILE A O 1
ATOM 750 N N . VAL A 1 89 ? 3.490 1.854 -12.900 1.00 94.75 89 VAL A N 1
ATOM 751 C CA . VAL A 1 89 ? 2.439 2.845 -13.064 1.00 94.75 89 VAL A CA 1
ATOM 752 C C . VAL A 1 89 ? 2.877 4.087 -12.304 1.00 94.75 89 VAL A C 1
ATOM 754 O O . VAL A 1 89 ? 3.215 4.016 -11.122 1.00 94.75 89 VAL A O 1
ATOM 757 N N . THR A 1 90 ? 2.852 5.225 -12.989 1.00 94.69 90 THR A N 1
ATOM 758 C CA . THR A 1 90 ? 3.173 6.532 -12.416 1.00 94.69 90 THR A CA 1
ATOM 759 C C . THR A 1 90 ? 1.903 7.363 -12.348 1.00 94.69 90 THR A C 1
ATOM 761 O O . THR A 1 90 ? 1.224 7.548 -13.359 1.00 94.69 90 THR A O 1
ATOM 764 N N . ILE A 1 91 ? 1.581 7.867 -11.159 1.00 92.50 91 ILE A N 1
ATOM 765 C CA . ILE A 1 91 ? 0.409 8.707 -10.913 1.00 92.50 91 ILE A CA 1
ATOM 766 C C . ILE A 1 91 ? 0.901 10.107 -10.529 1.00 92.50 91 ILE A C 1
ATOM 768 O O . ILE A 1 91 ? 1.530 10.246 -9.477 1.00 92.50 91 ILE A O 1
ATOM 772 N N . PRO 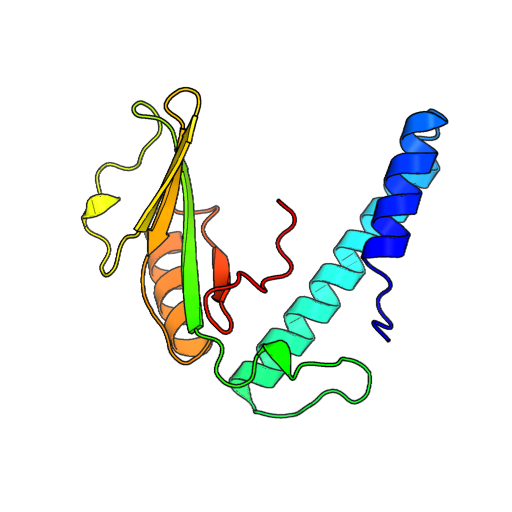A 1 92 ? 0.644 11.145 -11.345 1.00 93.62 92 PRO A N 1
ATOM 773 C CA . PRO A 1 92 ? 0.983 12.515 -10.981 1.00 93.62 92 PRO A CA 1
ATOM 774 C C . PRO A 1 92 ? 0.069 13.000 -9.850 1.00 93.62 92 PRO A C 1
ATOM 776 O O . PRO A 1 92 ? -1.152 12.871 -9.939 1.00 93.62 92 PRO A O 1
ATOM 779 N N . LEU A 1 93 ? 0.661 13.574 -8.802 1.00 91.75 93 LEU A N 1
ATOM 780 C CA . LEU A 1 93 ? -0.058 14.116 -7.641 1.00 91.75 93 LEU A CA 1
ATOM 781 C C . LEU A 1 93 ? -0.107 15.654 -7.634 1.00 91.75 93 LEU A C 1
ATOM 783 O O . LEU A 1 93 ? -0.840 16.237 -6.840 1.00 91.75 93 LEU A O 1
ATOM 787 N N . GLY A 1 94 ? 0.629 16.302 -8.543 1.00 89.88 94 GLY A N 1
ATOM 788 C CA . GLY A 1 94 ? 0.811 17.756 -8.588 1.00 89.88 94 GLY A CA 1
ATOM 789 C C . GLY A 1 94 ? 2.131 18.191 -7.948 1.00 89.88 94 GLY A C 1
ATOM 790 O O . GLY A 1 94 ? 2.790 17.392 -7.292 1.00 89.88 94 GLY A O 1
ATOM 791 N N . GLU A 1 95 ? 2.531 19.446 -8.184 1.00 86.69 95 GLU A N 1
ATOM 792 C CA . GLU A 1 95 ? 3.765 20.045 -7.629 1.00 86.69 95 GLU A CA 1
ATOM 793 C C . GLU A 1 95 ? 5.023 19.169 -7.817 1.00 86.69 95 GLU A C 1
ATOM 795 O O . GLU A 1 95 ? 5.850 19.043 -6.920 1.00 86.69 95 GLU A O 1
ATOM 800 N N . ASP A 1 96 ? 5.139 18.525 -8.983 1.00 90.62 96 ASP A N 1
ATOM 801 C CA . ASP A 1 96 ? 6.232 17.610 -9.349 1.00 90.62 96 ASP A CA 1
ATOM 802 C C . ASP A 1 96 ? 6.387 16.369 -8.451 1.00 90.62 96 ASP A C 1
ATOM 804 O O . ASP A 1 96 ? 7.427 15.707 -8.473 1.00 90.62 96 ASP A O 1
ATOM 808 N N . PHE A 1 97 ? 5.338 16.000 -7.709 1.00 94.62 97 PHE A N 1
ATOM 809 C CA . PHE A 1 97 ? 5.252 14.730 -6.993 1.00 94.62 97 PHE A CA 1
ATOM 810 C C . PHE A 1 97 ? 4.529 13.654 -7.804 1.00 94.62 97 PHE A C 1
ATOM 812 O O . PHE A 1 97 ? 3.501 13.885 -8.451 1.00 94.62 97 PHE A O 1
ATOM 819 N N . TYR A 1 98 ? 5.046 12.434 -7.696 1.00 95.06 98 TYR A N 1
ATOM 820 C CA . TYR A 1 98 ? 4.575 11.256 -8.405 1.00 95.06 98 TYR A CA 1
ATOM 821 C C . TYR A 1 98 ? 4.502 10.065 -7.450 1.00 95.06 98 TYR A C 1
ATOM 823 O O . TYR A 1 98 ? 5.470 9.758 -6.751 1.00 95.06 98 TYR A O 1
ATOM 831 N N . SER A 1 99 ? 3.365 9.370 -7.438 1.00 93.94 99 SER A N 1
ATOM 832 C CA . SER A 1 99 ? 3.258 8.045 -6.823 1.00 93.94 99 SER A CA 1
ATOM 833 C C . SER A 1 99 ? 3.671 6.984 -7.834 1.00 93.94 99 SER A C 1
ATOM 835 O O . SER A 1 99 ? 3.217 7.003 -8.982 1.00 93.94 99 SER A O 1
ATOM 837 N N . PHE A 1 1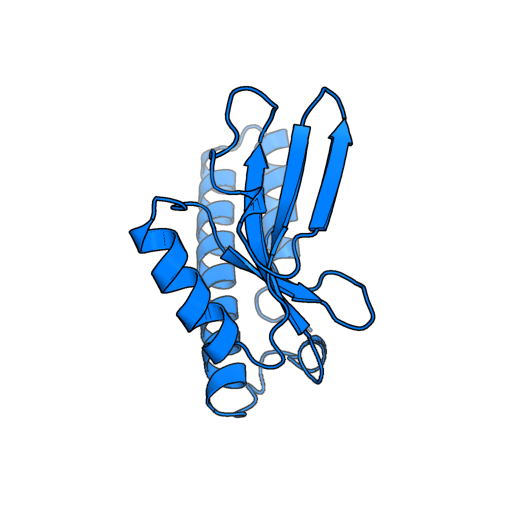00 ? 4.522 6.056 -7.405 1.00 95.50 100 PHE A N 1
ATOM 838 C CA . PHE A 1 100 ? 4.973 4.944 -8.231 1.00 95.50 100 PHE A CA 1
ATOM 839 C C . PHE A 1 100 ? 4.473 3.627 -7.664 1.00 95.50 100 PHE A C 1
ATOM 841 O O . PHE A 1 100 ? 4.665 3.315 -6.489 1.00 95.50 100 PHE A O 1
ATOM 848 N N . ILE A 1 101 ? 3.851 2.841 -8.531 1.00 95.62 101 ILE A N 1
ATOM 849 C CA . ILE A 1 101 ? 3.311 1.522 -8.224 1.00 95.62 101 ILE A CA 1
ATOM 850 C C . ILE A 1 101 ? 3.913 0.542 -9.223 1.00 95.62 101 ILE A C 1
ATOM 852 O O . ILE A 1 101 ? 4.021 0.874 -10.397 1.00 95.62 101 ILE A O 1
ATOM 856 N N . CYS A 1 102 ? 4.285 -0.662 -8.808 1.00 96.69 102 CYS A N 1
ATOM 857 C CA . CYS A 1 102 ? 4.821 -1.675 -9.717 1.00 96.69 102 CYS A CA 1
ATOM 858 C C . CYS A 1 102 ? 4.259 -3.073 -9.453 1.00 96.69 102 CYS A C 1
ATOM 860 O O . CYS A 1 102 ? 3.605 -3.323 -8.434 1.00 96.69 102 CYS A O 1
ATOM 862 N N . GLY A 1 103 ? 4.521 -3.975 -10.400 1.00 95.94 103 GLY A N 1
ATOM 863 C CA . GLY A 1 103 ? 4.071 -5.361 -10.368 1.00 95.94 103 GLY A CA 1
ATOM 864 C C . GLY A 1 103 ? 2.558 -5.526 -10.507 1.00 95.94 103 GLY A C 1
ATOM 865 O O . GLY A 1 103 ? 1.779 -4.579 -10.370 1.00 95.94 103 GLY A O 1
ATOM 866 N N . ASN A 1 104 ? 2.151 -6.757 -10.784 1.00 94.88 104 ASN A N 1
ATOM 867 C CA . ASN A 1 104 ? 0.767 -7.179 -10.936 1.00 94.88 104 ASN A CA 1
ATOM 868 C C . ASN A 1 104 ? 0.677 -8.649 -10.516 1.00 94.88 104 ASN A C 1
ATOM 870 O O . ASN A 1 104 ? 1.110 -9.552 -11.231 1.00 94.88 104 ASN A O 1
ATOM 874 N N . TYR A 1 105 ? 0.181 -8.888 -9.309 1.00 93.38 105 TYR A N 1
ATOM 875 C CA . TYR A 1 105 ? 0.169 -10.209 -8.700 1.00 93.38 105 TYR A CA 1
ATOM 876 C C . TYR A 1 105 ? -1.266 -10.648 -8.434 1.00 93.38 105 TYR A C 1
ATOM 878 O O . TYR A 1 105 ? -2.055 -9.925 -7.833 1.00 93.38 105 TYR A O 1
ATOM 886 N N . ASP A 1 106 ? -1.587 -11.869 -8.841 1.00 89.44 106 ASP A N 1
ATOM 887 C CA . ASP A 1 106 ? -2.881 -12.516 -8.606 1.00 89.44 106 ASP A CA 1
ATOM 888 C C . ASP A 1 106 ? -3.047 -13.035 -7.168 1.00 89.44 106 ASP A C 1
ATOM 890 O O . ASP A 1 106 ? -4.140 -13.413 -6.754 1.00 89.44 106 ASP A O 1
ATOM 894 N N . ASN A 1 107 ? -1.961 -13.055 -6.392 1.00 85.81 107 ASN A N 1
ATOM 895 C CA . ASN A 1 107 ? -1.960 -13.484 -5.005 1.00 85.81 107 ASN A CA 1
ATOM 896 C C . ASN A 1 107 ? -0.951 -12.692 -4.164 1.00 85.81 107 ASN A C 1
ATOM 898 O O . ASN A 1 107 ? 0.100 -12.245 -4.636 1.00 85.81 107 ASN A O 1
ATOM 902 N N . PHE A 1 108 ? -1.262 -12.572 -2.876 1.00 86.00 108 PHE A N 1
ATOM 903 C CA . PHE A 1 108 ? -0.465 -11.809 -1.924 1.00 86.00 108 PHE A CA 1
ATOM 904 C C . PHE A 1 108 ? 0.953 -12.355 -1.732 1.00 86.00 108 PHE A C 1
ATOM 906 O O . PHE A 1 108 ? 1.887 -11.578 -1.559 1.00 86.00 108 PHE A O 1
ATOM 913 N N . LEU A 1 109 ? 1.142 -13.678 -1.772 1.00 87.12 109 LEU A N 1
ATOM 914 C CA . LEU A 1 109 ? 2.446 -14.293 -1.519 1.00 87.12 109 LEU A CA 1
ATOM 915 C C . LEU A 1 109 ? 3.459 -13.945 -2.620 1.00 87.12 109 LEU A C 1
ATOM 917 O O . LEU A 1 109 ? 4.637 -13.734 -2.333 1.00 87.12 109 LEU A O 1
ATOM 921 N N . SER A 1 110 ? 3.015 -13.862 -3.876 1.00 92.31 110 SER A N 1
ATOM 922 C CA . SER A 1 110 ? 3.845 -13.372 -4.981 1.00 92.31 110 SER A CA 1
ATOM 923 C C . SER A 1 110 ? 4.259 -11.912 -4.772 1.00 92.31 110 SER A C 1
ATOM 925 O O . SER A 1 110 ? 5.437 -11.590 -4.940 1.00 92.31 110 SER A O 1
ATOM 927 N N . ALA A 1 111 ? 3.328 -11.057 -4.333 1.00 93.19 111 ALA A N 1
ATOM 928 C CA . ALA A 1 111 ? 3.612 -9.658 -4.018 1.00 93.19 111 ALA A CA 1
ATOM 929 C C . ALA A 1 111 ? 4.589 -9.524 -2.834 1.00 93.19 111 ALA A C 1
ATOM 931 O O . ALA A 1 111 ? 5.575 -8.799 -2.920 1.00 93.19 111 ALA A O 1
ATOM 932 N N . GLU A 1 112 ? 4.384 -10.290 -1.760 1.00 91.50 112 GLU A N 1
ATOM 933 C CA . GLU A 1 112 ? 5.251 -10.312 -0.574 1.00 91.50 112 GLU A CA 1
ATOM 934 C C . GLU A 1 112 ? 6.681 -10.747 -0.902 1.00 91.50 112 GLU A C 1
ATOM 936 O O . GLU A 1 112 ? 7.641 -10.122 -0.452 1.00 91.50 112 GLU A O 1
ATOM 941 N N . LYS A 1 113 ? 6.847 -11.761 -1.757 1.00 94.44 113 LYS A N 1
ATOM 942 C CA . LYS A 1 113 ? 8.173 -12.174 -2.239 1.00 94.44 113 LYS A CA 1
ATOM 943 C C . LYS A 1 113 ? 8.890 -11.065 -3.005 1.00 94.44 113 LYS A C 1
ATOM 945 O O . LYS A 1 113 ? 10.118 -11.005 -2.961 1.00 94.44 113 LYS A O 1
ATOM 950 N N . TYR A 1 114 ? 8.164 -10.233 -3.752 1.00 96.31 114 TYR A N 1
ATOM 951 C CA . TYR A 1 114 ? 8.769 -9.097 -4.443 1.00 96.31 114 TYR A CA 1
ATOM 952 C C . TYR A 1 114 ? 9.081 -7.952 -3.479 1.00 96.31 114 TYR A C 1
ATOM 954 O O . TYR A 1 114 ? 10.185 -7.416 -3.532 1.00 96.31 114 TYR A O 1
ATOM 962 N N . LEU A 1 115 ? 8.176 -7.651 -2.544 1.00 94.81 115 LEU A N 1
ATOM 963 C CA . LEU A 1 115 ? 8.392 -6.643 -1.506 1.00 94.81 115 LEU A CA 1
ATOM 964 C C . LEU A 1 115 ? 9.676 -6.911 -0.705 1.00 94.81 115 LEU A C 1
ATOM 966 O O . LEU A 1 115 ? 10.511 -6.023 -0.583 1.00 94.81 115 LEU A O 1
ATOM 970 N N . GLN A 1 116 ? 9.911 -8.153 -0.274 1.00 94.19 116 GLN A N 1
ATOM 971 C CA . GLN A 1 116 ? 11.147 -8.530 0.429 1.00 94.19 116 GLN A CA 1
ATOM 972 C C . GLN A 1 116 ? 12.419 -8.254 -0.397 1.00 94.19 116 GLN A C 1
ATOM 974 O O . GLN A 1 116 ? 13.470 -7.920 0.151 1.00 94.19 116 GLN A O 1
ATOM 979 N N . LYS A 1 117 ? 12.350 -8.371 -1.732 1.00 94.69 117 LYS A N 1
ATOM 980 C CA . LYS A 1 117 ? 13.475 -8.022 -2.619 1.00 94.69 117 LYS A CA 1
ATOM 981 C C . LYS A 1 117 ? 13.686 -6.512 -2.705 1.00 94.69 117 LYS A C 1
ATOM 983 O O . LYS A 1 117 ? 14.824 -6.089 -2.882 1.00 94.69 117 LYS A O 1
ATOM 988 N N . LEU A 1 118 ? 12.615 -5.724 -2.626 1.00 94.38 118 LEU A N 1
ATOM 989 C CA . LEU A 1 118 ? 12.661 -4.262 -2.650 1.00 94.38 118 LEU A CA 1
ATOM 990 C C . LEU A 1 118 ? 13.217 -3.696 -1.341 1.00 94.38 118 LEU A C 1
ATOM 992 O O . LEU A 1 118 ? 14.091 -2.833 -1.384 1.00 94.38 118 LEU A O 1
ATOM 996 N N . GLU A 1 119 ? 12.799 -4.241 -0.197 1.00 91.94 119 GLU A N 1
ATOM 997 C CA . GLU A 1 119 ? 13.345 -3.885 1.120 1.00 91.94 119 GLU A CA 1
ATOM 998 C C . GLU A 1 119 ? 14.869 -4.080 1.149 1.00 91.94 119 GLU A C 1
ATOM 1000 O O . GLU A 1 119 ? 15.613 -3.182 1.542 1.00 91.94 119 GLU A O 1
ATOM 1005 N N . ALA A 1 120 ? 15.357 -5.208 0.617 1.00 89.75 120 ALA A N 1
ATOM 1006 C CA . ALA A 1 120 ? 16.789 -5.487 0.491 1.00 89.75 120 ALA A CA 1
ATOM 1007 C C . ALA A 1 120 ? 17.543 -4.518 -0.447 1.00 89.75 120 ALA A C 1
ATOM 1009 O O . ALA A 1 120 ? 18.771 -4.451 -0.397 1.00 89.75 120 ALA A O 1
ATOM 1010 N N . ARG A 1 121 ? 16.828 -3.782 -1.307 1.00 89.94 121 ARG A N 1
ATOM 1011 C CA . ARG A 1 121 ? 17.371 -2.768 -2.229 1.00 89.94 121 ARG A CA 1
ATOM 1012 C C . ARG A 1 121 ? 17.211 -1.334 -1.718 1.00 89.94 121 ARG A C 1
ATOM 1014 O O . ARG A 1 121 ? 17.663 -0.416 -2.389 1.00 89.94 121 ARG A O 1
ATOM 1021 N N . GLY A 1 122 ? 16.622 -1.138 -0.537 1.00 89.50 122 GLY A N 1
ATOM 1022 C CA . GLY A 1 122 ? 16.492 0.176 0.099 1.00 89.50 122 GLY A CA 1
ATOM 1023 C C . GLY A 1 122 ? 15.122 0.842 -0.042 1.00 89.50 122 GLY A C 1
ATOM 1024 O O . GLY A 1 122 ? 14.952 1.963 0.431 1.00 89.50 122 GLY A O 1
ATOM 1025 N N . TYR A 1 123 ? 14.126 0.162 -0.613 1.00 92.06 123 TYR A N 1
ATOM 1026 C CA . TYR A 1 123 ? 12.736 0.631 -0.630 1.00 92.06 123 TYR A CA 1
ATOM 1027 C C . TYR A 1 123 ? 12.046 0.310 0.704 1.00 92.06 123 TYR A C 1
ATOM 1029 O O . TYR A 1 123 ? 11.216 -0.592 0.791 1.00 92.06 123 TYR A O 1
ATOM 1037 N N . ILE A 1 124 ? 12.430 1.021 1.763 1.00 84.56 124 ILE A N 1
ATOM 1038 C CA . ILE A 1 124 ? 11.978 0.747 3.139 1.00 84.56 124 ILE A CA 1
ATOM 1039 C C . ILE A 1 124 ? 10.498 1.070 3.385 1.00 84.56 124 ILE A C 1
ATOM 1041 O O . ILE A 1 124 ? 9.879 0.451 4.245 1.00 84.56 124 ILE A O 1
ATOM 1045 N N . ASP A 1 125 ? 9.937 2.004 2.616 1.00 86.94 125 ASP A N 1
ATOM 1046 C CA . ASP A 1 125 ? 8.540 2.442 2.738 1.00 86.94 125 ASP A CA 1
ATOM 1047 C C . ASP A 1 125 ? 7.611 1.739 1.732 1.00 86.94 125 ASP A C 1
ATOM 1049 O O . ASP A 1 125 ? 6.410 2.033 1.653 1.00 86.94 125 ASP A O 1
ATOM 1053 N N . ALA A 1 126 ? 8.156 0.804 0.945 1.00 93.25 126 ALA A N 1
ATOM 1054 C CA . ALA A 1 126 ? 7.354 0.041 0.009 1.00 93.25 126 ALA A CA 1
ATOM 1055 C C . ALA A 1 126 ? 6.351 -0.844 0.753 1.00 93.25 126 ALA A C 1
ATOM 1057 O O . ALA A 1 126 ? 6.632 -1.411 1.808 1.00 93.25 126 ALA A O 1
ATOM 1058 N N . HIS A 1 127 ? 5.154 -0.976 0.192 1.00 92.25 127 HIS A N 1
ATOM 1059 C CA . HIS A 1 127 ? 4.100 -1.794 0.783 1.00 92.25 127 HIS A CA 1
ATOM 1060 C C . HIS A 1 127 ? 3.156 -2.339 -0.284 1.00 92.25 127 HIS A C 1
ATOM 1062 O O . HIS A 1 127 ? 3.022 -1.791 -1.379 1.00 92.25 127 HIS A O 1
ATOM 1068 N N . ILE A 1 128 ? 2.504 -3.455 0.038 1.00 91.25 128 ILE A N 1
ATOM 1069 C CA . ILE A 1 128 ? 1.538 -4.099 -0.853 1.00 91.25 128 ILE A CA 1
ATOM 1070 C C . ILE A 1 128 ? 0.225 -3.327 -0.807 1.00 91.25 128 ILE A C 1
ATOM 1072 O O . ILE A 1 128 ? -0.311 -3.072 0.271 1.00 91.25 128 ILE A O 1
ATOM 1076 N N . ILE A 1 129 ? -0.302 -3.036 -1.988 1.00 89.31 129 ILE A N 1
ATOM 1077 C CA . ILE A 1 129 ? -1.597 -2.402 -2.210 1.00 89.31 129 ILE A CA 1
ATOM 1078 C C . ILE A 1 129 ? -2.486 -3.359 -3.008 1.00 89.31 129 ILE A C 1
ATOM 1080 O O . ILE A 1 129 ? -1.982 -4.192 -3.769 1.00 89.31 129 ILE A O 1
ATOM 1084 N N . ALA A 1 130 ? -3.801 -3.275 -2.830 1.00 86.81 130 ALA A N 1
ATOM 1085 C CA . ALA A 1 130 ? -4.756 -4.179 -3.465 1.00 86.81 130 ALA A CA 1
ATOM 1086 C C . ALA A 1 130 ? -5.748 -3.389 -4.318 1.00 86.81 130 ALA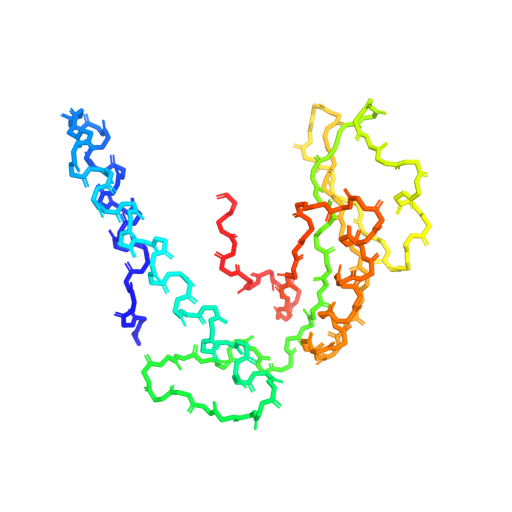 A C 1
ATOM 1088 O O . ALA A 1 130 ? -6.189 -2.311 -3.926 1.00 86.81 130 ALA A O 1
ATOM 1089 N N . PHE A 1 131 ? -6.113 -3.939 -5.471 1.00 86.56 131 PHE A N 1
ATOM 1090 C CA . PHE A 1 131 ? -7.130 -3.388 -6.354 1.00 86.56 131 PHE A CA 1
ATOM 1091 C C . PHE A 1 131 ? -8.211 -4.420 -6.633 1.00 86.56 131 PHE A C 1
ATOM 1093 O O . PHE A 1 131 ? -7.910 -5.547 -7.022 1.00 86.56 131 PHE A O 1
ATOM 1100 N N . LYS A 1 132 ? -9.471 -4.006 -6.541 1.00 83.50 132 LYS A N 1
ATOM 1101 C CA . LYS A 1 132 ? -10.630 -4.782 -6.978 1.00 83.50 132 LYS A CA 1
ATOM 1102 C C . LYS A 1 132 ? -11.412 -3.972 -8.000 1.00 83.50 132 LYS A C 1
ATOM 1104 O O . LYS A 1 132 ? -11.777 -2.829 -7.741 1.00 83.50 132 LYS A O 1
ATOM 1109 N N . ASP A 1 133 ? -11.626 -4.547 -9.182 1.00 83.69 133 ASP A N 1
ATOM 1110 C CA . ASP A 1 133 ? -12.356 -3.907 -10.288 1.00 83.69 133 ASP A CA 1
ATOM 1111 C C . ASP A 1 133 ? -11.823 -2.496 -10.623 1.00 83.69 133 ASP A C 1
ATOM 1113 O O . ASP A 1 133 ? -12.574 -1.551 -10.865 1.00 83.69 133 ASP A O 1
ATOM 1117 N N . GLY A 1 134 ? -10.494 -2.340 -10.573 1.00 79.12 134 GLY A N 1
ATOM 1118 C CA . GLY A 1 134 ? -9.800 -1.073 -10.824 1.00 79.12 134 GLY A CA 1
ATOM 1119 C C . GLY A 1 134 ? -9.861 -0.054 -9.681 1.00 79.12 134 GLY A C 1
ATOM 1120 O O . GLY A 1 134 ? -9.283 1.022 -9.805 1.00 79.12 134 GLY A O 1
ATOM 1121 N N . LYS A 1 135 ? -10.517 -0.371 -8.560 1.00 80.75 135 LYS A N 1
ATOM 1122 C CA . LYS A 1 135 ? -10.558 0.476 -7.362 1.00 80.75 135 LYS A CA 1
ATOM 1123 C C . LYS A 1 135 ? -9.561 -0.021 -6.331 1.00 80.75 135 LYS A C 1
ATOM 1125 O O . LYS A 1 135 ? -9.497 -1.216 -6.069 1.00 80.75 135 LYS A O 1
ATOM 1130 N N . ARG A 1 136 ? -8.802 0.902 -5.747 1.00 80.00 136 ARG A N 1
ATOM 1131 C CA . ARG A 1 136 ? -7.885 0.619 -4.643 1.00 80.00 136 ARG A CA 1
ATOM 1132 C C . ARG A 1 136 ? -8.688 0.200 -3.403 1.00 80.00 136 ARG A C 1
ATOM 1134 O O . ARG A 1 136 ? -9.681 0.848 -3.076 1.00 80.00 136 ARG A O 1
ATOM 1141 N N . THR A 1 137 ? -8.300 -0.900 -2.766 1.00 71.31 137 THR A N 1
ATOM 1142 C CA . THR A 1 137 ? -9.025 -1.525 -1.645 1.00 71.31 137 THR A CA 1
ATOM 1143 C C . THR A 1 137 ? -8.144 -1.835 -0.437 1.00 71.31 137 THR A C 1
ATOM 1145 O O . THR A 1 137 ? -8.624 -2.433 0.523 1.00 71.31 137 THR A O 1
ATOM 1148 N N . ASP A 1 138 ? -6.857 -1.494 -0.462 1.00 65.69 138 ASP A N 1
ATOM 1149 C CA . ASP A 1 138 ? -6.002 -1.620 0.715 1.00 65.69 138 ASP A CA 1
ATOM 1150 C C . ASP A 1 138 ? -6.353 -0.578 1.783 1.00 65.69 138 ASP A C 1
ATOM 1152 O O . ASP A 1 138 ? -6.662 0.574 1.499 1.00 65.69 138 ASP A O 1
ATOM 1156 N N . PHE A 1 139 ? -6.266 -0.997 3.046 1.00 51.94 139 PHE A N 1
ATOM 1157 C CA . PHE A 1 139 ? -6.515 -0.166 4.228 1.00 51.94 139 PHE A CA 1
ATOM 1158 C C . PHE A 1 139 ? -5.369 0.815 4.543 1.00 51.94 139 PHE A C 1
ATOM 1160 O O . PHE A 1 139 ? -5.255 1.300 5.677 1.00 51.94 139 PHE A O 1
ATOM 1167 N N . SER A 1 140 ? -4.455 1.077 3.603 1.00 40.78 140 SER A N 1
ATOM 1168 C CA . SER A 1 140 ? -3.500 2.162 3.792 1.00 40.78 140 SER A CA 1
ATOM 1169 C C . SER A 1 140 ? -4.267 3.470 3.631 1.00 40.78 140 SER A C 1
ATOM 1171 O O . SER A 1 140 ? -4.666 3.823 2.526 1.00 40.78 140 SER A O 1
ATOM 1173 N N . ASN A 1 141 ? -4.513 4.144 4.753 1.00 36.88 141 ASN A N 1
ATOM 1174 C CA . ASN A 1 141 ? -4.902 5.547 4.761 1.00 36.88 141 ASN A CA 1
ATOM 1175 C C . ASN A 1 141 ? -3.991 6.317 3.796 1.00 36.88 141 ASN A C 1
ATOM 1177 O O . ASN A 1 141 ? -2.776 6.329 4.013 1.00 36.88 141 ASN A O 1
ATOM 1181 N N . ASP A 1 142 ? -4.584 6.912 2.764 1.00 32.16 142 ASP A N 1
ATOM 1182 C CA . ASP A 1 142 ? -4.071 8.170 2.222 1.00 32.16 142 ASP A CA 1
ATOM 1183 C C . ASP A 1 142 ? -4.072 9.238 3.338 1.00 32.16 142 ASP A C 1
ATOM 1185 O O . ASP A 1 142 ? -4.972 9.187 4.219 1.00 32.16 142 ASP A O 1
#

pLDDT: mean 87.09, std 11.26, range [32.16, 97.62]

Sequence (142 aa):
MDEYFLFGYQNQIALYNQLKDDKNAMKSFKLHEKYKRELTDIYKEYVRTGVKNDKVNLDFLEGAVFRISLGIFNEYSMPIDIYLHEEIVTIPLGEDFYSFICGNYDNFLSAEKYLQKLEARGYIDAHIIAFKDGKRTDFSND